Protein AF-A0A963WPA5-F1 (afdb_monomer_lite)

Structure (mmCIF, N/CA/C/O backbone):
data_AF-A0A963WPA5-F1
#
_entry.id   AF-A0A963WPA5-F1
#
loop_
_atom_site.group_PDB
_atom_site.id
_atom_site.type_symbol
_atom_site.label_atom_id
_atom_site.label_alt_id
_atom_site.label_comp_id
_atom_site.label_asym_id
_atom_site.label_entity_id
_atom_site.label_seq_id
_atom_site.pdbx_PDB_ins_code
_atom_site.Cartn_x
_atom_site.Cartn_y
_atom_site.Cartn_z
_atom_site.occupancy
_atom_site.B_iso_or_equiv
_atom_site.auth_seq_id
_atom_site.auth_comp_id
_atom_site.auth_asym_id
_atom_site.auth_atom_id
_atom_site.pdbx_PDB_model_num
ATOM 1 N N . MET A 1 1 ? 33.659 -12.629 -18.888 1.00 45.66 1 MET A N 1
ATOM 2 C CA . MET A 1 1 ? 33.087 -11.439 -18.224 1.00 45.66 1 MET A CA 1
ATOM 3 C C . MET A 1 1 ? 31.893 -11.002 -19.054 1.00 45.66 1 MET A C 1
ATOM 5 O O . MET A 1 1 ? 32.088 -10.440 -20.120 1.00 45.66 1 MET A O 1
ATOM 9 N N . THR A 1 2 ? 30.681 -11.397 -18.669 1.00 48.53 2 THR A N 1
ATOM 10 C CA . THR A 1 2 ? 29.451 -11.042 -19.390 1.00 48.53 2 THR A CA 1
ATOM 11 C C . THR A 1 2 ? 29.122 -9.580 -19.114 1.00 48.53 2 THR A C 1
ATOM 13 O O . THR A 1 2 ? 28.885 -9.211 -17.967 1.00 48.53 2 THR A O 1
ATOM 16 N N . THR A 1 3 ? 29.140 -8.743 -20.147 1.00 53.47 3 THR A N 1
ATOM 17 C CA . THR A 1 3 ? 28.684 -7.352 -20.080 1.00 53.47 3 THR A CA 1
ATOM 18 C C . THR A 1 3 ? 27.186 -7.359 -19.777 1.00 53.47 3 THR A C 1
ATOM 20 O O . THR A 1 3 ? 26.376 -7.583 -20.673 1.00 53.47 3 THR A O 1
ATOM 23 N N . GLY A 1 4 ? 26.807 -7.207 -18.506 1.00 58.19 4 GLY A N 1
ATOM 24 C CA . GLY A 1 4 ? 25.407 -7.051 -18.119 1.00 58.19 4 GLY A CA 1
ATOM 25 C C . GLY A 1 4 ? 24.853 -5.796 -18.786 1.00 58.19 4 GLY A C 1
ATOM 26 O O . GLY A 1 4 ? 25.399 -4.711 -18.598 1.00 58.19 4 GLY A O 1
ATOM 27 N N . GLY A 1 5 ? 23.828 -5.945 -19.624 1.00 73.50 5 GLY A N 1
ATOM 28 C CA . GLY A 1 5 ? 23.189 -4.808 -20.278 1.00 73.50 5 GLY A CA 1
ATOM 29 C C . GLY A 1 5 ? 22.605 -3.865 -19.228 1.00 73.50 5 GLY A C 1
ATOM 30 O O . GLY A 1 5 ? 21.780 -4.278 -18.417 1.00 73.50 5 GLY A O 1
ATOM 31 N N . HIS A 1 6 ? 23.044 -2.609 -19.220 1.00 81.75 6 HIS A N 1
ATOM 32 C CA . HIS A 1 6 ? 22.462 -1.581 -18.360 1.00 81.75 6 HIS A CA 1
ATOM 33 C C . HIS A 1 6 ? 21.057 -1.211 -18.856 1.00 81.75 6 HIS A C 1
ATOM 35 O O . HIS A 1 6 ? 20.810 -1.174 -20.064 1.00 81.75 6 HIS A O 1
ATOM 41 N N . LEU A 1 7 ? 20.142 -0.921 -17.925 1.00 86.88 7 LEU A N 1
ATOM 42 C CA . LEU A 1 7 ? 18.811 -0.406 -18.252 1.00 86.88 7 LEU A CA 1
ATOM 43 C C . LEU A 1 7 ? 18.932 0.894 -19.056 1.00 86.88 7 LEU A C 1
ATOM 45 O O . LEU A 1 7 ? 19.799 1.730 -18.797 1.00 86.88 7 LEU A O 1
ATOM 49 N N . THR A 1 8 ? 18.039 1.093 -20.024 1.00 94.19 8 THR A N 1
ATOM 50 C CA . THR A 1 8 ? 17.933 2.390 -20.702 1.00 94.19 8 THR A CA 1
ATOM 51 C C . THR A 1 8 ? 17.448 3.452 -19.710 1.00 94.19 8 THR A C 1
ATOM 53 O O . THR A 1 8 ? 16.670 3.153 -18.804 1.00 94.19 8 THR A O 1
ATOM 56 N N . ARG A 1 9 ? 17.834 4.720 -19.905 1.00 92.38 9 ARG A N 1
ATOM 57 C CA . ARG A 1 9 ? 17.412 5.834 -19.030 1.00 92.38 9 ARG A CA 1
ATOM 58 C C . ARG A 1 9 ? 15.886 5.907 -18.859 1.00 92.38 9 ARG A C 1
ATOM 60 O O . ARG A 1 9 ? 15.401 6.230 -17.783 1.00 92.38 9 ARG A O 1
ATOM 67 N N . THR A 1 10 ? 15.121 5.583 -19.901 1.00 95.31 10 THR A N 1
ATOM 68 C CA . THR A 1 10 ? 13.653 5.544 -19.834 1.00 95.31 10 THR A CA 1
ATOM 69 C C . THR A 1 10 ? 13.144 4.407 -18.949 1.00 95.31 10 THR A C 1
ATOM 71 O O . THR A 1 10 ? 12.208 4.619 -18.184 1.00 95.31 10 THR A O 1
ATOM 74 N N . GLN A 1 11 ? 13.756 3.220 -19.013 1.00 94.94 11 GLN A N 1
ATOM 75 C CA . GLN A 1 11 ? 13.402 2.096 -18.137 1.00 94.94 11 GLN A CA 1
ATOM 76 C C . GLN A 1 11 ? 13.753 2.387 -16.679 1.00 94.94 11 GLN A C 1
ATOM 78 O O . GLN A 1 11 ? 12.950 2.103 -15.799 1.00 94.94 11 GLN A O 1
ATOM 83 N N . GLU A 1 12 ? 14.916 2.986 -16.427 1.00 95.06 12 GLU A N 1
ATOM 84 C CA . GLU A 1 12 ? 15.342 3.383 -15.083 1.00 95.06 12 GLU A CA 1
ATOM 85 C C . GLU A 1 12 ? 14.381 4.411 -14.469 1.00 95.06 12 GLU A C 1
ATOM 87 O O . GLU A 1 12 ? 13.887 4.219 -13.359 1.00 95.06 12 GLU A O 1
ATOM 92 N N . LEU A 1 13 ? 14.042 5.469 -15.215 1.00 97.25 13 LEU A N 1
ATOM 93 C CA . LEU A 1 13 ? 13.074 6.474 -14.767 1.00 97.25 13 LEU A CA 1
ATOM 94 C C . LEU A 1 13 ? 11.672 5.879 -14.594 1.00 97.25 13 LEU A C 1
ATOM 96 O O . LEU A 1 13 ? 10.986 6.200 -13.625 1.00 97.25 13 LEU A O 1
ATOM 100 N N . GLY A 1 14 ? 11.257 4.993 -15.501 1.00 97.50 14 GLY A N 1
ATOM 101 C CA . GLY A 1 14 ? 9.995 4.266 -15.386 1.00 97.50 14 GLY A CA 1
ATOM 102 C C . GLY A 1 14 ? 9.938 3.430 -14.109 1.00 97.50 14 GLY A C 1
ATOM 103 O O . GLY A 1 14 ? 8.974 3.534 -13.353 1.00 97.50 14 GLY A O 1
ATOM 104 N N . LEU A 1 15 ? 10.996 2.667 -13.822 1.00 95.00 15 LEU A N 1
ATOM 105 C CA . LEU A 1 15 ? 11.122 1.874 -12.601 1.00 95.00 15 LEU A CA 1
ATOM 106 C C . LEU A 1 15 ? 11.073 2.761 -11.352 1.00 95.00 15 LEU A C 1
ATOM 108 O O . LEU A 1 15 ? 10.333 2.452 -10.421 1.00 95.00 15 LEU A O 1
ATOM 112 N N . ALA A 1 16 ? 11.802 3.881 -11.347 1.00 96.38 16 ALA A N 1
ATOM 113 C CA . ALA A 1 16 ? 11.822 4.819 -10.228 1.00 96.38 16 ALA A CA 1
ATOM 114 C C . ALA A 1 16 ? 10.434 5.415 -9.942 1.00 96.38 16 ALA A C 1
ATOM 116 O O . ALA A 1 16 ? 10.002 5.446 -8.790 1.00 96.38 16 ALA A O 1
ATOM 117 N N . VAL A 1 17 ? 9.706 5.847 -10.979 1.00 97.75 17 VAL A N 1
ATOM 118 C CA . VAL A 1 17 ? 8.352 6.405 -10.831 1.00 97.75 17 VAL A CA 1
ATOM 119 C C . VAL A 1 17 ? 7.374 5.344 -10.336 1.00 97.75 17 VAL A C 1
ATOM 121 O O . VAL A 1 17 ? 6.625 5.603 -9.397 1.00 97.75 17 VAL A O 1
ATOM 124 N N . ILE A 1 18 ? 7.393 4.144 -10.921 1.00 96.44 18 ILE A N 1
ATOM 125 C CA . ILE A 1 18 ? 6.511 3.049 -10.500 1.00 96.44 18 ILE A CA 1
ATOM 126 C C . ILE A 1 18 ? 6.792 2.680 -9.040 1.00 96.44 18 ILE A C 1
ATOM 128 O O . ILE A 1 18 ? 5.860 2.608 -8.241 1.00 96.44 18 ILE A O 1
ATOM 132 N N . ALA A 1 19 ? 8.063 2.523 -8.665 1.00 93.94 19 ALA A N 1
ATOM 133 C CA . ALA A 1 19 ? 8.454 2.230 -7.290 1.00 93.94 19 ALA A CA 1
ATOM 134 C C . 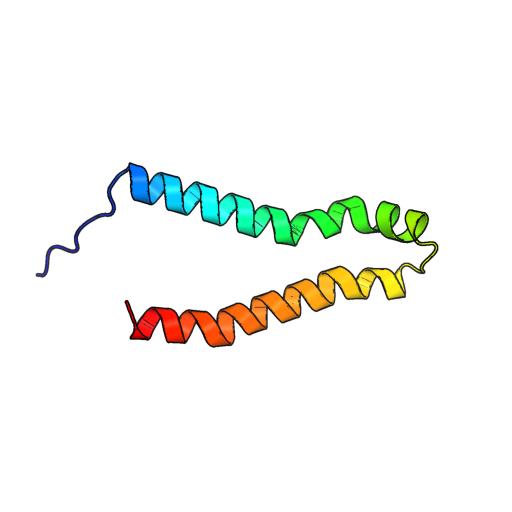ALA A 1 19 ? 7.997 3.331 -6.318 1.00 93.94 19 ALA A C 1
ATOM 136 O O . ALA A 1 19 ? 7.456 3.024 -5.253 1.00 93.94 19 ALA A O 1
ATOM 137 N N . ALA A 1 20 ? 8.149 4.60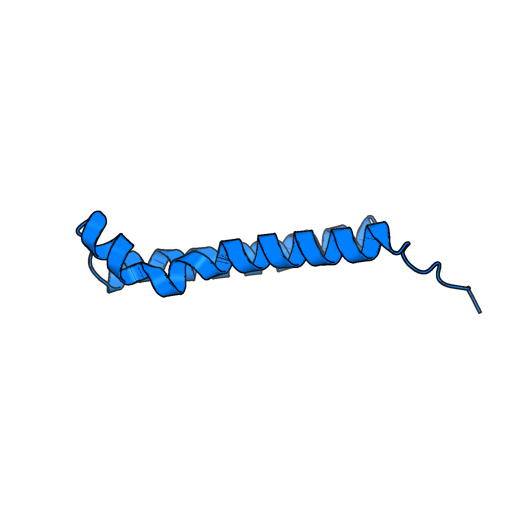6 -6.693 1.00 95.44 20 ALA A N 1
ATOM 138 C CA . ALA A 1 20 ? 7.701 5.737 -5.886 1.00 95.44 20 ALA A CA 1
ATOM 139 C C . ALA A 1 20 ? 6.176 5.752 -5.700 1.00 95.44 20 ALA A C 1
ATOM 141 O O . ALA A 1 20 ? 5.703 5.911 -4.577 1.00 95.44 20 ALA A O 1
ATOM 142 N N . VAL A 1 21 ? 5.403 5.539 -6.770 1.00 96.00 21 VAL A N 1
ATOM 143 C CA . VAL A 1 21 ? 3.931 5.516 -6.723 1.00 96.00 21 VAL A CA 1
ATOM 144 C C . VAL A 1 21 ? 3.420 4.349 -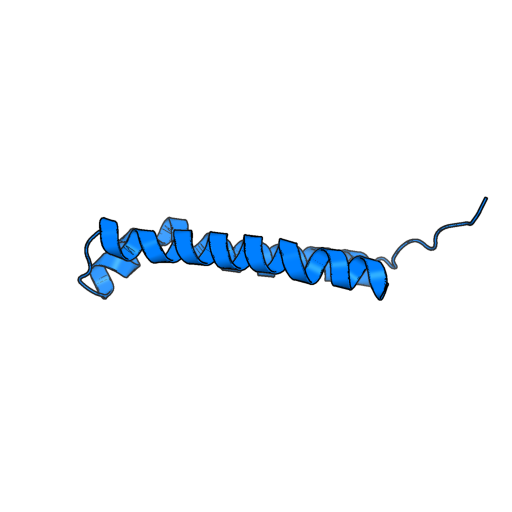5.879 1.00 96.00 21 VAL A C 1
ATOM 146 O O . VAL A 1 21 ? 2.567 4.551 -5.015 1.00 96.00 21 VAL A O 1
ATOM 149 N N . VAL A 1 22 ? 3.960 3.143 -6.084 1.00 91.62 22 VAL A N 1
ATOM 150 C CA . VAL A 1 22 ? 3.578 1.947 -5.313 1.00 91.62 22 VAL A CA 1
ATOM 151 C C . VAL A 1 22 ? 3.895 2.139 -3.829 1.00 91.62 22 VAL A C 1
ATOM 153 O O . VAL A 1 22 ? 3.047 1.880 -2.976 1.00 91.62 22 VAL A O 1
ATOM 156 N N . THR A 1 23 ? 5.083 2.662 -3.514 1.00 90.81 23 THR A N 1
ATOM 157 C CA . THR A 1 23 ? 5.491 2.916 -2.125 1.00 90.81 23 THR A CA 1
ATOM 158 C C . THR A 1 23 ? 4.625 3.997 -1.477 1.00 90.81 23 THR A C 1
ATOM 160 O O . THR A 1 23 ? 4.142 3.810 -0.362 1.00 90.81 23 THR A O 1
ATOM 163 N N . ALA A 1 24 ? 4.362 5.107 -2.173 1.00 92.38 24 ALA A N 1
ATOM 164 C CA . ALA A 1 24 ? 3.513 6.182 -1.662 1.00 92.38 24 ALA A CA 1
ATOM 165 C C . ALA A 1 24 ? 2.084 5.699 -1.370 1.00 92.38 24 ALA A C 1
ATOM 167 O O . ALA A 1 24 ? 1.536 6.009 -0.311 1.00 92.38 24 ALA A O 1
ATOM 168 N N . ASN A 1 25 ? 1.509 4.890 -2.268 1.00 89.69 25 ASN A N 1
ATOM 169 C CA . ASN A 1 25 ? 0.160 4.349 -2.115 1.00 89.69 25 ASN A CA 1
ATOM 170 C C . ASN A 1 25 ? -0.006 3.566 -0.804 1.00 89.69 25 ASN A C 1
ATOM 172 O O . ASN A 1 25 ? -0.950 3.816 -0.056 1.00 89.69 25 ASN A O 1
ATOM 176 N N . ALA A 1 26 ? 0.944 2.685 -0.486 1.00 88.38 26 ALA A N 1
ATOM 177 C CA . ALA A 1 26 ? 0.895 1.901 0.743 1.00 88.38 26 ALA A CA 1
ATOM 178 C C . ALA A 1 26 ? 1.069 2.746 2.022 1.00 88.38 26 ALA A C 1
ATOM 180 O O . ALA A 1 26 ? 0.605 2.352 3.096 1.00 88.38 26 ALA A O 1
ATOM 181 N N . TYR A 1 27 ? 1.727 3.905 1.928 1.00 89.50 27 TYR A N 1
ATOM 182 C CA . TYR A 1 27 ? 2.027 4.753 3.081 1.00 89.50 27 TYR A CA 1
ATOM 183 C C . TYR A 1 27 ? 0.957 5.800 3.388 1.00 89.50 27 TYR A C 1
ATOM 185 O O . TYR A 1 27 ? 0.851 6.191 4.552 1.00 89.50 27 TYR A O 1
ATOM 193 N N . TYR A 1 28 ? 0.136 6.209 2.414 1.00 90.56 28 TYR A N 1
ATOM 194 C CA . TYR A 1 28 ? -0.844 7.289 2.590 1.00 90.56 28 TYR A CA 1
ATOM 195 C C . TYR A 1 28 ? -1.814 7.095 3.746 1.00 90.56 28 TYR A C 1
ATOM 197 O O . TYR A 1 28 ? -2.244 8.082 4.333 1.00 90.56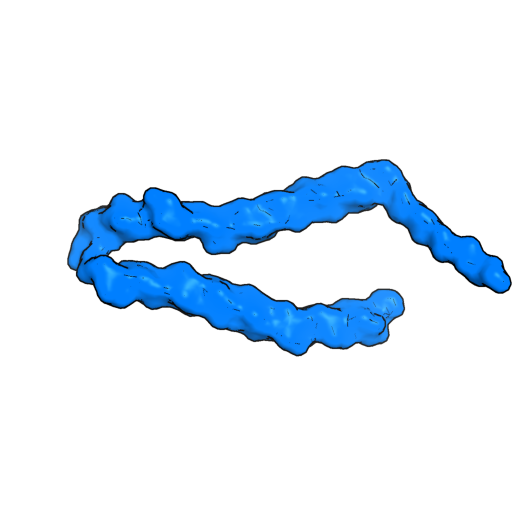 28 TYR A O 1
ATOM 205 N N . ILE A 1 29 ? -2.131 5.851 4.103 1.00 90.50 29 ILE A N 1
ATOM 206 C CA . ILE A 1 29 ? -3.048 5.577 5.206 1.00 90.50 29 ILE A CA 1
ATOM 207 C C . ILE A 1 29 ? -2.514 6.079 6.556 1.00 90.50 29 ILE A C 1
ATOM 209 O O . ILE A 1 29 ? -3.308 6.508 7.380 1.00 90.50 29 ILE A O 1
ATOM 213 N N . HIS A 1 30 ? -1.195 6.089 6.780 1.00 91.25 30 HIS A N 1
ATOM 214 C CA . HIS A 1 30 ? -0.593 6.440 8.073 1.00 91.25 30 HIS A CA 1
ATOM 215 C C . HIS A 1 30 ? -0.866 7.893 8.511 1.00 91.25 30 HIS A C 1
ATOM 217 O O . HIS A 1 30 ? -1.360 8.074 9.622 1.00 91.25 30 HIS A O 1
ATOM 223 N N . PRO A 1 31 ? -0.601 8.933 7.690 1.00 92.38 31 PRO A N 1
ATOM 224 C CA . PRO A 1 31 ? -0.836 10.321 8.096 1.00 92.38 31 PRO A CA 1
ATOM 225 C C . PRO A 1 31 ? -2.318 10.687 8.249 1.00 92.38 31 PRO A C 1
ATOM 227 O O . PRO A 1 31 ? -2.636 11.593 9.012 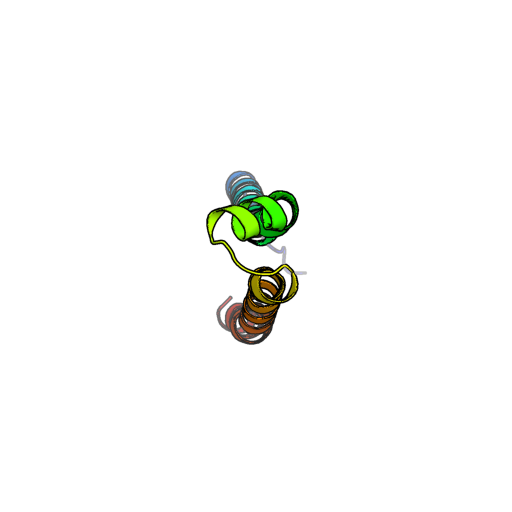1.00 92.38 31 PRO A O 1
ATOM 230 N N . ILE A 1 32 ? -3.228 10.006 7.546 1.00 93.31 32 ILE A N 1
ATOM 231 C CA . ILE A 1 32 ? -4.665 10.341 7.546 1.00 93.31 32 ILE A CA 1
ATOM 232 C C . ILE A 1 32 ? -5.515 9.366 8.368 1.00 93.31 32 ILE A C 1
ATOM 234 O O . ILE A 1 32 ? -6.737 9.495 8.387 1.00 93.31 32 ILE A O 1
ATOM 238 N N . ILE A 1 33 ? -4.906 8.391 9.052 1.00 94.50 33 ILE A N 1
ATOM 239 C CA . ILE A 1 33 ? -5.636 7.293 9.703 1.00 94.50 33 ILE A CA 1
ATOM 240 C C . ILE A 1 33 ? -6.683 7.791 10.707 1.00 94.50 33 ILE A C 1
ATOM 242 O O . ILE A 1 33 ? -7.782 7.248 10.768 1.00 94.50 33 ILE A O 1
ATOM 246 N N . GLY A 1 34 ? -6.375 8.860 11.446 1.00 94.12 34 GLY A N 1
ATOM 247 C CA . GLY A 1 34 ? -7.303 9.477 12.392 1.00 94.12 34 GLY A CA 1
ATOM 248 C C . GLY A 1 34 ? -8.495 10.145 11.704 1.00 94.12 34 GLY A C 1
ATOM 249 O O . GLY A 1 34 ? -9.625 9.989 12.158 1.00 94.12 34 GLY A O 1
ATOM 250 N N . GLU A 1 35 ? -8.272 10.832 10.580 1.00 95.31 35 GLU A N 1
ATOM 251 C CA . GLU A 1 35 ? -9.352 11.416 9.770 1.00 95.31 35 GLU A CA 1
ATOM 252 C C . GLU A 1 35 ? -10.290 10.333 9.242 1.00 95.31 35 GLU A C 1
ATOM 254 O O . GLU A 1 35 ? -11.510 10.451 9.351 1.00 95.31 35 GLU A O 1
ATOM 259 N N . VAL A 1 36 ? -9.715 9.237 8.741 1.00 94.62 36 VAL A N 1
ATOM 260 C CA . VAL A 1 36 ? -10.466 8.071 8.269 1.00 94.62 36 VAL A CA 1
ATOM 261 C C . VAL A 1 36 ? -11.261 7.450 9.424 1.00 94.62 36 VAL A C 1
ATOM 263 O O . VAL A 1 36 ? -12.452 7.189 9.276 1.00 94.62 36 VAL A O 1
ATOM 266 N N . ALA A 1 37 ? -10.652 7.281 10.600 1.00 96.62 37 ALA A N 1
ATOM 267 C CA . ALA A 1 37 ? -11.330 6.744 11.779 1.00 96.62 37 ALA A CA 1
ATOM 268 C C . ALA A 1 37 ? -12.552 7.578 12.179 1.00 96.62 37 ALA A C 1
ATOM 270 O O . ALA A 1 37 ? -13.633 7.028 12.397 1.00 96.62 37 ALA A O 1
ATOM 271 N N . ARG A 1 38 ? -12.394 8.909 12.219 1.00 96.62 38 ARG A N 1
ATOM 272 C CA . ARG A 1 38 ? -13.482 9.843 12.533 1.00 96.62 38 ARG A CA 1
ATOM 273 C C . ARG A 1 38 ? -14.573 9.823 11.472 1.00 96.62 38 ARG A C 1
ATOM 275 O O . ARG A 1 38 ? -15.744 9.783 11.830 1.00 96.62 38 ARG A O 1
ATOM 282 N N . HIS A 1 39 ? -14.200 9.810 10.193 1.00 96.12 39 HIS A N 1
ATOM 283 C CA . HIS A 1 39 ? -15.151 9.774 9.084 1.00 96.12 39 HIS A CA 1
ATOM 284 C C . HIS A 1 39 ? -16.047 8.528 9.128 1.00 96.12 39 HIS A C 1
ATOM 286 O O . HIS A 1 39 ? -17.252 8.627 8.913 1.00 96.12 39 HIS A O 1
ATOM 292 N N . PHE A 1 40 ? -15.476 7.368 9.463 1.00 95.50 40 PHE A N 1
ATOM 293 C CA . PHE A 1 40 ? -16.213 6.106 9.569 1.00 95.50 40 PHE A CA 1
ATOM 294 C C . PHE A 1 40 ? -16.781 5.820 10.971 1.00 95.50 40 PHE A C 1
ATOM 296 O O . PHE A 1 40 ? -17.440 4.798 11.158 1.00 95.50 40 PHE A O 1
ATOM 303 N N . GLY A 1 41 ? -16.541 6.686 11.963 1.00 96.00 41 GLY A N 1
ATOM 304 C CA . GLY A 1 41 ? -17.017 6.500 13.340 1.00 96.00 41 GLY A CA 1
ATOM 305 C C . GLY A 1 41 ? -16.446 5.260 14.042 1.00 96.00 41 GLY A C 1
ATOM 306 O O . GLY A 1 41 ? -17.110 4.666 14.891 1.00 96.00 41 GLY A O 1
ATOM 307 N N . VAL A 1 42 ? -15.235 4.830 13.676 1.00 96.50 42 VAL A N 1
ATOM 308 C CA . VAL A 1 42 ? -14.578 3.635 14.232 1.00 96.50 42 VAL A CA 1
ATOM 309 C C . VAL A 1 42 ? -13.505 4.011 15.255 1.00 96.50 42 VAL A C 1
ATOM 311 O O . VAL A 1 42 ? -12.913 5.085 15.194 1.00 96.50 42 VAL A O 1
ATOM 314 N N . SER A 1 43 ? -13.230 3.113 16.206 1.00 95.25 43 SER A N 1
ATOM 315 C CA . SER A 1 43 ? -12.189 3.335 17.216 1.00 95.25 43 SER A CA 1
ATOM 316 C C . SER A 1 43 ? -10.775 3.281 16.629 1.00 95.25 43 SER A C 1
ATOM 318 O O . SER A 1 43 ? -10.529 2.591 15.635 1.00 95.25 43 SER A O 1
ATOM 320 N N . GLU A 1 44 ? -9.820 3.931 17.304 1.00 90.56 44 GLU A N 1
ATOM 321 C CA . GLU A 1 44 ? -8.395 3.912 16.933 1.00 90.56 44 GLU A CA 1
ATOM 322 C C . GLU A 1 44 ? -7.829 2.485 16.836 1.00 90.56 44 GLU A C 1
ATOM 324 O O . GLU A 1 44 ? -7.098 2.146 15.906 1.00 90.56 44 GLU A O 1
ATOM 329 N N . ALA A 1 45 ? -8.244 1.604 17.749 1.00 91.81 45 ALA A N 1
ATOM 330 C CA . ALA A 1 45 ? -7.845 0.200 17.726 1.00 91.81 45 ALA A CA 1
ATOM 331 C C . ALA A 1 45 ? -8.347 -0.538 16.470 1.00 91.81 45 ALA A C 1
ATOM 333 O O . ALA A 1 45 ? -7.633 -1.372 15.919 1.00 91.81 45 ALA A O 1
ATOM 334 N N . ARG A 1 46 ? -9.566 -0.236 15.996 1.00 95.31 46 ARG A N 1
ATOM 335 C CA . ARG A 1 46 ? -10.124 -0.871 14.792 1.00 95.31 46 ARG A CA 1
ATOM 336 C C . ARG A 1 46 ? -9.501 -0.319 13.521 1.00 95.31 46 ARG A C 1
ATOM 338 O O . ARG A 1 46 ? -9.164 -1.103 12.641 1.00 95.31 46 ARG A O 1
ATOM 345 N N . ILE A 1 47 ? -9.329 1.000 13.419 1.00 95.88 47 ILE A N 1
ATOM 346 C CA . ILE A 1 47 ? -8.720 1.592 12.221 1.00 95.88 47 ILE A CA 1
ATOM 347 C C . ILE A 1 47 ? -7.251 1.176 12.072 1.00 95.88 47 ILE A C 1
ATOM 349 O O . ILE A 1 47 ? -6.784 1.003 10.951 1.00 95.88 47 ILE A O 1
ATOM 353 N N . GLY A 1 48 ? -6.546 0.926 13.185 1.00 93.81 48 GLY A N 1
ATOM 354 C CA . GLY A 1 48 ? -5.169 0.428 13.194 1.00 93.81 48 GLY A CA 1
ATOM 355 C C . GLY A 1 48 ? -4.985 -0.924 12.493 1.00 93.81 48 GLY A C 1
ATOM 356 O O . GLY A 1 48 ? -3.882 -1.237 12.048 1.00 93.81 48 GLY A O 1
ATOM 357 N N . LEU A 1 49 ? -6.060 -1.699 12.305 1.00 94.75 49 LEU A N 1
ATOM 358 C CA . LEU A 1 49 ? -6.016 -2.932 11.516 1.00 94.75 49 LEU A CA 1
ATOM 359 C C . LEU A 1 49 ? -5.775 -2.664 10.025 1.00 94.75 49 LEU A C 1
ATOM 361 O O . LEU A 1 49 ? -5.189 -3.507 9.357 1.00 94.75 49 LEU A O 1
ATOM 365 N N . VAL A 1 50 ? -6.175 -1.504 9.496 1.00 93.50 50 VAL A N 1
ATOM 366 C CA . VAL A 1 50 ? -6.011 -1.166 8.072 1.00 93.50 50 VAL A CA 1
ATOM 367 C C . VAL A 1 50 ? -4.531 -1.127 7.656 1.00 93.50 50 VAL A C 1
ATOM 369 O O . VAL A 1 50 ? -4.159 -1.893 6.764 1.00 93.50 50 VAL A O 1
ATOM 372 N N . PRO A 1 51 ? -3.647 -0.315 8.277 1.00 93.19 51 PRO A N 1
ATOM 373 C CA . PRO A 1 51 ? -2.223 -0.339 7.940 1.00 93.19 51 PRO A CA 1
ATOM 374 C C . PRO A 1 51 ? -1.560 -1.679 8.284 1.00 93.19 51 PRO A C 1
ATOM 376 O O . PRO A 1 51 ? -0.683 -2.118 7.545 1.00 93.19 51 PRO A O 1
ATOM 379 N N . ALA A 1 52 ? -1.987 -2.360 9.354 1.00 93.81 52 ALA A N 1
ATOM 380 C CA . ALA A 1 52 ? -1.440 -3.666 9.718 1.00 93.81 52 ALA A CA 1
ATOM 381 C C . ALA A 1 52 ? -1.713 -4.723 8.634 1.00 93.81 52 ALA A C 1
ATOM 383 O O . ALA A 1 52 ? -0.798 -5.420 8.197 1.00 93.81 52 ALA A O 1
ATOM 384 N N . LEU A 1 53 ? -2.953 -4.801 8.144 1.00 94.75 53 LEU A N 1
ATOM 385 C CA . LEU A 1 53 ? -3.329 -5.685 7.041 1.00 94.75 53 LEU A CA 1
ATOM 386 C C . LEU A 1 53 ? -2.612 -5.304 5.743 1.00 94.75 53 LEU A C 1
ATOM 388 O O . LEU A 1 53 ? -2.194 -6.194 5.007 1.00 94.75 53 LEU A O 1
ATOM 392 N N . ASN A 1 54 ? -2.404 -4.008 5.486 1.00 92.88 54 ASN A N 1
ATOM 393 C CA . ASN A 1 54 ? -1.631 -3.555 4.331 1.00 92.88 54 ASN A CA 1
ATOM 394 C C . ASN A 1 54 ? -0.175 -4.059 4.379 1.00 92.88 54 ASN A C 1
ATOM 396 O O . ASN A 1 54 ? 0.340 -4.567 3.385 1.00 92.88 54 ASN A O 1
ATOM 400 N N . GLN A 1 55 ? 0.473 -3.998 5.548 1.00 93.81 55 GLN A N 1
ATOM 401 C CA . GLN A 1 55 ? 1.825 -4.541 5.743 1.00 93.81 55 GLN A CA 1
ATOM 402 C C . GLN A 1 55 ? 1.870 -6.065 5.572 1.00 93.81 55 GLN A C 1
ATOM 404 O O . GLN A 1 55 ? 2.792 -6.590 4.951 1.00 93.81 55 GLN A O 1
ATOM 409 N N . ILE A 1 56 ? 0.853 -6.783 6.059 1.00 96.25 56 ILE A N 1
ATOM 410 C CA . ILE A 1 56 ? 0.742 -8.234 5.855 1.00 96.25 56 ILE A CA 1
ATOM 411 C C . ILE A 1 56 ? 0.583 -8.558 4.366 1.00 96.25 56 ILE A C 1
ATOM 413 O O . ILE A 1 56 ? 1.259 -9.457 3.866 1.00 96.25 56 ILE A O 1
ATOM 417 N N . ALA A 1 57 ? -0.265 -7.826 3.643 1.00 93.25 57 ALA A N 1
ATOM 418 C CA . ALA A 1 57 ? -0.454 -8.009 2.207 1.00 93.25 57 ALA A CA 1
ATOM 419 C C . ALA A 1 57 ? 0.845 -7.754 1.428 1.00 93.25 57 ALA A C 1
ATOM 421 O O . ALA A 1 57 ? 1.205 -8.559 0.572 1.00 93.25 57 ALA A O 1
ATOM 422 N N . LEU A 1 58 ? 1.589 -6.695 1.770 1.00 92.94 58 LEU A N 1
ATOM 423 C CA . LEU A 1 58 ? 2.906 -6.404 1.196 1.00 92.94 58 LEU A CA 1
ATOM 424 C C . LEU A 1 58 ? 3.916 -7.521 1.466 1.00 92.94 58 LEU A C 1
ATOM 426 O O . LEU A 1 58 ? 4.541 -8.013 0.531 1.00 92.94 58 LEU A O 1
ATOM 430 N N . ALA A 1 59 ? 4.053 -7.956 2.720 1.00 95.12 59 ALA A N 1
ATOM 431 C CA . ALA A 1 59 ? 4.965 -9.036 3.090 1.00 95.12 59 ALA A CA 1
ATOM 432 C C . ALA A 1 59 ? 4.614 -10.343 2.366 1.00 95.12 59 ALA A C 1
ATOM 434 O O . ALA A 1 59 ? 5.495 -11.038 1.866 1.00 95.12 59 ALA A O 1
ATOM 435 N N . THR A 1 60 ? 3.319 -10.639 2.253 1.00 96.56 60 THR A N 1
ATOM 436 C CA . THR A 1 60 ? 2.799 -11.793 1.513 1.00 96.56 60 THR A CA 1
ATOM 437 C C . THR A 1 60 ? 3.127 -11.677 0.023 1.00 96.56 60 THR A C 1
ATOM 439 O O . THR A 1 60 ? 3.627 -12.625 -0.578 1.00 96.56 60 THR A O 1
ATOM 442 N N . GLY A 1 61 ? 2.910 -10.501 -0.569 1.00 92.94 61 GLY A N 1
ATOM 443 C CA . GLY A 1 61 ? 3.266 -10.208 -1.953 1.00 92.94 61 GLY A CA 1
ATOM 444 C C . GLY A 1 61 ? 4.756 -10.403 -2.212 1.00 92.94 61 GLY A C 1
ATOM 445 O O . GLY A 1 61 ? 5.113 -11.107 -3.145 1.00 92.94 61 GLY A O 1
ATOM 446 N N . ILE A 1 62 ? 5.628 -9.868 -1.355 1.00 94.38 62 ILE A N 1
ATOM 447 C CA . ILE A 1 62 ? 7.080 -10.071 -1.455 1.00 94.38 62 ILE A CA 1
ATOM 448 C C . ILE A 1 62 ? 7.419 -11.561 -1.351 1.00 94.38 62 ILE A C 1
ATOM 450 O O . ILE A 1 62 ? 8.138 -12.080 -2.200 1.00 94.38 62 ILE A O 1
ATOM 454 N N . PHE A 1 63 ? 6.870 -12.263 -0.357 1.00 96.44 63 PHE A N 1
ATOM 455 C CA . PHE A 1 63 ? 7.159 -13.676 -0.118 1.00 96.44 63 PHE A CA 1
ATOM 456 C C . PHE A 1 63 ? 6.822 -14.573 -1.318 1.00 96.44 63 PHE A C 1
ATOM 458 O O . P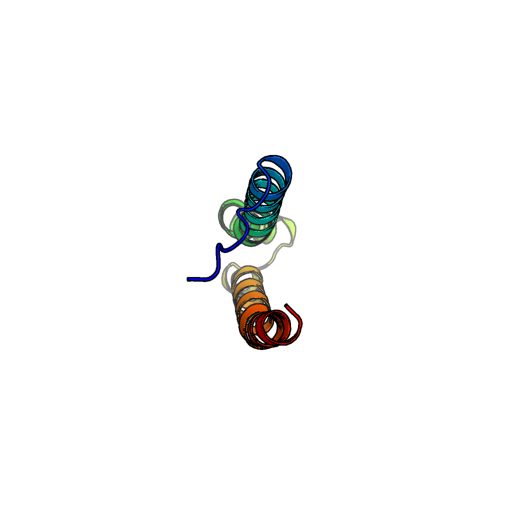HE A 1 63 ? 7.580 -15.491 -1.620 1.00 96.44 63 PHE A O 1
ATOM 465 N N . PHE A 1 64 ? 5.716 -14.309 -2.019 1.00 95.94 64 PHE A N 1
ATOM 466 C CA . PHE A 1 64 ? 5.295 -15.125 -3.163 1.00 95.94 64 PHE A CA 1
ATOM 467 C C . PHE A 1 64 ? 5.790 -14.608 -4.518 1.00 95.94 64 PHE A C 1
ATOM 469 O O . PHE A 1 64 ? 6.174 -15.408 -5.369 1.00 95.94 64 PHE A O 1
ATOM 476 N N . LEU A 1 65 ? 5.769 -13.292 -4.744 1.00 92.94 65 LEU A N 1
ATOM 477 C CA . LEU A 1 65 ? 6.044 -12.697 -6.055 1.00 92.94 65 LEU A CA 1
ATOM 478 C C . LEU A 1 65 ? 7.534 -12.489 -6.306 1.00 92.94 65 LEU A C 1
ATOM 480 O O . LEU A 1 65 ? 7.956 -12.644 -7.448 1.00 92.94 65 LEU A O 1
ATOM 484 N N . LEU A 1 66 ? 8.335 -12.180 -5.278 1.00 92.31 66 LEU A N 1
ATOM 485 C CA . LEU A 1 66 ? 9.775 -11.982 -5.462 1.00 92.31 66 LEU A CA 1
ATOM 486 C C . LEU A 1 66 ? 10.460 -13.271 -5.961 1.00 92.31 66 LEU A C 1
ATOM 488 O O . LEU A 1 66 ? 11.087 -13.218 -7.017 1.00 92.31 66 LEU A O 1
ATOM 492 N N . PRO A 1 67 ? 10.260 -14.454 -5.336 1.00 92.94 67 PRO A N 1
ATOM 493 C CA . PRO A 1 67 ? 10.871 -15.689 -5.833 1.00 92.94 67 PRO A CA 1
ATOM 494 C C . PRO A 1 67 ? 10.350 -16.110 -7.211 1.00 92.94 67 PRO A C 1
ATOM 496 O O . PRO A 1 67 ? 11.046 -16.796 -7.957 1.00 92.94 67 PRO A O 1
ATOM 499 N N . LEU A 1 68 ? 9.105 -15.747 -7.541 1.00 93.44 68 LEU A N 1
ATOM 500 C CA . LEU A 1 68 ? 8.520 -16.038 -8.846 1.00 93.44 68 LEU A CA 1
ATOM 501 C C . LEU A 1 68 ? 9.143 -15.158 -9.936 1.00 93.44 68 LEU A C 1
ATOM 503 O O . LEU A 1 68 ? 9.471 -15.667 -11.005 1.00 93.44 68 LEU A O 1
ATOM 507 N N . GLY A 1 69 ? 9.346 -13.870 -9.647 1.00 88.06 69 GLY A N 1
ATOM 508 C CA . GLY A 1 69 ? 10.061 -12.940 -10.517 1.00 88.06 69 GLY A CA 1
ATOM 509 C C . GLY A 1 69 ? 11.481 -13.418 -10.804 1.00 88.06 69 GLY A C 1
ATOM 510 O O . GLY A 1 69 ? 11.856 -13.515 -11.967 1.00 88.06 69 GLY A O 1
ATOM 511 N N . ASP A 1 70 ? 12.214 -13.842 -9.771 1.00 90.56 70 ASP A N 1
ATOM 512 C CA . ASP A 1 70 ? 13.588 -14.346 -9.909 1.00 90.56 70 ASP A CA 1
ATOM 513 C C . ASP A 1 70 ? 13.696 -15.597 -10.798 1.00 90.56 70 ASP A C 1
ATOM 515 O O . ASP A 1 70 ? 14.736 -15.839 -11.405 1.00 90.56 70 ASP A O 1
ATOM 519 N N . ARG A 1 71 ? 12.636 -16.415 -10.888 1.00 90.19 71 ARG A N 1
ATOM 520 C CA . ARG A 1 71 ? 12.626 -17.621 -11.737 1.00 90.19 71 ARG A CA 1
ATOM 521 C C . ARG A 1 71 ? 12.183 -17.385 -13.177 1.00 90.19 71 ARG A C 1
ATOM 523 O O . ARG A 1 71 ? 12.475 -18.228 -14.019 1.00 90.19 71 ARG A O 1
ATOM 530 N N . ILE A 1 72 ? 11.411 -16.331 -13.433 1.00 86.56 72 ILE A N 1
ATOM 531 C CA . ILE A 1 72 ? 10.836 -16.029 -14.757 1.00 86.56 72 ILE A CA 1
ATOM 532 C C . ILE A 1 72 ? 11.646 -14.930 -15.477 1.00 86.56 72 ILE A C 1
ATOM 534 O O . ILE A 1 72 ? 11.446 -14.719 -16.673 1.00 86.56 72 ILE A O 1
ATOM 538 N N . SER A 1 73 ? 12.551 -14.248 -14.761 1.00 60.78 73 SER A N 1
ATOM 539 C CA . SER A 1 73 ? 13.425 -13.192 -15.289 1.00 60.78 73 SER A CA 1
ATOM 540 C C . SER A 1 73 ? 14.497 -13.674 -16.264 1.00 60.78 73 SER A C 1
ATOM 542 O O . SER A 1 73 ? 14.908 -14.854 -16.215 1.00 60.78 73 SER A O 1
#

Secondary structure (DSSP, 8-state):
---PPPPPHHHHHHHHHHHHHHHHHHHTHHHHHHHHHHHHT--HHHHTHHHHHHHHHHHHHHHHHHHHHHHH-

Radius of gyration: 17.99 Å; chains: 1; bounding box: 50×29×38 Å

Foldseek 3Di:
DDPDDDDDPVVVVVVVVVVVVVVCVLCVCPVCLVVVCVVVVHDPVVSVVVSVVSVVVVVVCCVPVVVVVVVVD

Sequence (73 aa):
MTTGGHLTRTQELGLAVIAAVVTANAYYIHPIIGEVARHFGVSEARIGLVPALNQIALATGIFFLLPLGDRIS

pLDDT: mean 90.45, std 10.81, range [45.66, 97.75]